Protein AF-A0A1Q9V8R8-F1 (afdb_monomer_lite)

Radius of gyration: 13.12 Å; chains: 1; bounding box: 32×24×35 Å

Secondary structure (DSSP, 8-state):
--TTEEEEEEETTEEEEEE--SSSS-EEEEEEETT-SS--TTSEEEEE-TTEEEEEEETTEEEEEEGGGSGGGSSSPPSS---S-EEEEHHHHH--

Sequence (96 aa):
MPMKTQGMTVADGTFIYSTSYGRTNRSNIYTVDEGATEIDPTARCYRAPSMTQGITDHNGRLYVLNESGAAKFADPPPRNDVRHVHEADVADAVDF

Foldseek 3Di:
DEPQFQEWEDDPQWIWTWGADDQADWIKIWIHGHPDPYQDPPTDIDTHFHQWHYWYDDPQKIWIDHPLQDPVCVVVRGNDHDDDIDMDGNCVVHVD

Structure (mmCIF, N/CA/C/O backbone):
data_AF-A0A1Q9V8R8-F1
#
_entry.id   AF-A0A1Q9V8R8-F1
#
loop_
_atom_site.group_PDB
_atom_site.id
_atom_site.type_symbol
_atom_site.label_atom_id
_atom_site.label_alt_id
_atom_site.label_comp_id
_atom_site.label_asym_id
_atom_site.label_entity_id
_atom_site.label_seq_id
_atom_site.pdbx_PDB_ins_code
_atom_site.Cartn_x
_atom_site.Cartn_y
_atom_site.Cartn_z
_atom_site.occupancy
_atom_site.B_iso_or_equiv
_atom_site.auth_seq_id
_atom_site.auth_comp_id
_atom_site.auth_asym_id
_atom_site.auth_atom_id
_atom_site.pdbx_PDB_model_num
ATOM 1 N N . MET A 1 1 ? -5.226 14.248 6.238 1.00 69.69 1 MET A N 1
ATOM 2 C CA . MET A 1 1 ? -4.563 13.113 5.563 1.00 69.69 1 MET A CA 1
ATOM 3 C C . MET A 1 1 ? -3.131 13.018 6.059 1.00 69.69 1 MET A C 1
ATOM 5 O O . MET A 1 1 ? -2.436 14.031 5.997 1.00 69.69 1 MET A O 1
ATOM 9 N N . PRO A 1 2 ? -2.699 11.854 6.563 1.00 75.62 2 PRO A N 1
ATOM 10 C CA . PRO A 1 2 ? -1.344 11.643 7.069 1.00 75.62 2 PRO A CA 1
ATOM 11 C C . PRO A 1 2 ? -0.260 11.969 6.032 1.00 75.62 2 PRO A C 1
ATOM 13 O O . PRO A 1 2 ? -0.476 11.855 4.820 1.00 75.62 2 PRO A O 1
ATOM 16 N N . MET A 1 3 ? 0.929 12.367 6.491 1.00 80.94 3 MET A N 1
ATOM 17 C CA . MET A 1 3 ? 2.037 12.722 5.598 1.00 80.94 3 MET A CA 1
ATOM 18 C C . MET A 1 3 ? 2.408 11.545 4.677 1.00 80.94 3 MET A C 1
ATOM 20 O O . MET A 1 3 ? 2.480 10.404 5.124 1.00 80.94 3 MET A O 1
ATOM 24 N N . LYS A 1 4 ? 2.701 11.832 3.397 1.00 89.06 4 LYS A N 1
ATOM 25 C CA . LYS A 1 4 ? 3.096 10.847 2.363 1.00 89.06 4 LYS A CA 1
ATOM 26 C C . LYS A 1 4 ? 2.018 9.819 2.006 1.00 89.06 4 LYS A C 1
ATOM 28 O O . LYS A 1 4 ? 2.340 8.845 1.326 1.00 89.06 4 LYS A O 1
ATOM 33 N N . THR A 1 5 ? 0.772 10.033 2.426 1.00 91.88 5 THR A N 1
ATOM 34 C CA . THR A 1 5 ? -0.374 9.269 1.920 1.00 91.88 5 THR A CA 1
ATOM 35 C C . THR A 1 5 ? -0.435 9.394 0.401 1.00 91.88 5 THR A C 1
ATOM 37 O O . THR A 1 5 ? -0.389 10.506 -0.122 1.00 91.88 5 THR A O 1
ATOM 40 N N . GLN A 1 6 ? -0.526 8.262 -0.292 1.00 94.62 6 GLN A N 1
ATOM 41 C CA . GLN A 1 6 ? -0.727 8.198 -1.744 1.00 94.62 6 GLN A CA 1
ATOM 42 C C . GLN A 1 6 ? -2.095 7.619 -2.111 1.00 94.62 6 GLN A C 1
ATOM 44 O O . GLN A 1 6 ? -2.631 7.922 -3.172 1.00 94.62 6 GLN A O 1
ATOM 49 N N . GLY A 1 7 ? -2.663 6.801 -1.227 1.00 94.94 7 GLY A N 1
ATOM 50 C CA . GLY A 1 7 ? -3.955 6.163 -1.398 1.00 94.94 7 GLY A CA 1
ATOM 51 C C . GLY A 1 7 ? -4.595 5.867 -0.049 1.00 94.94 7 GLY A C 1
ATOM 52 O O . GLY A 1 7 ? -3.930 5.833 0.990 1.00 94.94 7 GLY A O 1
ATOM 53 N N . MET A 1 8 ? -5.908 5.688 -0.079 1.00 94.00 8 MET A N 1
ATOM 54 C CA . MET A 1 8 ? -6.717 5.385 1.090 1.00 94.00 8 MET A CA 1
ATOM 55 C C . MET A 1 8 ? -7.926 4.569 0.653 1.00 94.00 8 MET A C 1
ATOM 57 O O . MET A 1 8 ? -8.535 4.868 -0.375 1.00 94.00 8 MET A O 1
ATOM 61 N N . THR A 1 9 ? -8.299 3.595 1.467 1.00 94.56 9 THR A N 1
ATOM 62 C CA . THR A 1 9 ? -9.606 2.947 1.402 1.00 94.56 9 THR A CA 1
ATOM 63 C C . THR A 1 9 ? -10.183 2.816 2.808 1.00 94.56 9 THR A C 1
ATOM 65 O O . THR A 1 9 ? -9.482 3.067 3.791 1.00 94.56 9 THR A O 1
ATOM 68 N N . VAL A 1 10 ? -11.468 2.490 2.898 1.00 92.81 10 VAL A N 1
ATOM 69 C CA . VAL A 1 10 ? -12.173 2.285 4.164 1.00 92.81 10 VAL A CA 1
ATOM 70 C C . VAL A 1 10 ? -12.812 0.911 4.113 1.00 92.81 10 VAL A C 1
ATOM 72 O O . VAL A 1 10 ? -13.504 0.602 3.144 1.00 92.81 10 VAL A O 1
ATOM 75 N N . ALA A 1 11 ? -12.586 0.114 5.148 1.00 91.31 11 ALA A N 1
ATOM 76 C CA . ALA A 1 11 ? -13.199 -1.193 5.319 1.00 91.31 11 ALA A CA 1
ATOM 77 C C . ALA A 1 11 ? -13.552 -1.380 6.794 1.00 91.31 11 ALA A C 1
ATOM 79 O O . ALA A 1 11 ? -12.719 -1.110 7.650 1.00 91.31 11 ALA A O 1
ATOM 80 N N . ASP A 1 12 ? -14.791 -1.785 7.072 1.00 87.69 12 ASP A N 1
ATOM 81 C CA . ASP A 1 12 ? -15.301 -2.048 8.427 1.00 87.69 12 ASP A CA 1
ATOM 82 C C . ASP A 1 12 ? -14.958 -0.958 9.467 1.00 87.69 12 ASP A C 1
ATOM 84 O O . ASP A 1 12 ? -14.373 -1.217 10.514 1.00 87.69 12 ASP A O 1
ATOM 88 N N . GLY A 1 13 ? -15.225 0.313 9.136 1.00 87.19 13 GLY A N 1
ATOM 89 C CA . GLY A 1 13 ? -14.919 1.439 10.035 1.00 87.19 13 GLY A CA 1
ATOM 90 C C . GLY A 1 13 ? -13.420 1.670 10.284 1.00 87.19 13 GLY A C 1
ATOM 91 O O . GLY A 1 13 ? -13.047 2.388 11.206 1.00 87.19 13 GLY A O 1
ATOM 92 N N . THR A 1 14 ? -12.545 1.082 9.465 1.00 90.25 14 THR A N 1
ATOM 93 C CA . THR A 1 14 ? -11.089 1.246 9.536 1.00 90.25 14 THR A CA 1
ATOM 94 C C . THR A 1 14 ? -10.587 1.965 8.291 1.00 90.25 14 THR A C 1
ATOM 96 O O . THR A 1 14 ? -10.866 1.563 7.158 1.00 90.25 14 THR A O 1
ATOM 99 N N . PHE A 1 15 ? -9.804 3.026 8.480 1.00 92.00 15 PHE A N 1
ATOM 100 C CA . PHE A 1 15 ? -9.062 3.654 7.394 1.00 92.00 15 PHE A CA 1
ATOM 101 C C . PHE A 1 15 ? -7.775 2.886 7.119 1.00 92.00 15 PHE A C 1
ATOM 103 O O . PHE A 1 15 ? -6.940 2.692 8.003 1.00 92.00 15 PHE A O 1
ATOM 110 N N . ILE A 1 16 ? -7.572 2.524 5.857 1.00 93.25 16 ILE A N 1
ATOM 111 C CA . ILE A 1 16 ? -6.373 1.836 5.390 1.00 93.25 16 ILE A CA 1
ATOM 112 C C . ILE A 1 16 ? -5.624 2.774 4.444 1.00 93.25 16 ILE A C 1
ATOM 114 O O . ILE A 1 16 ? -6.074 3.049 3.330 1.00 93.25 16 ILE A O 1
ATOM 118 N N . TYR A 1 17 ? -4.472 3.271 4.881 1.00 93.69 17 TYR A N 1
ATOM 119 C CA . TYR A 1 17 ? -3.642 4.222 4.146 1.00 93.69 17 TYR A CA 1
ATOM 120 C C . TYR A 1 17 ? -2.435 3.542 3.518 1.00 93.69 17 TYR A C 1
ATOM 122 O O . TYR A 1 17 ? -1.682 2.849 4.199 1.00 93.69 17 TYR A O 1
ATOM 130 N N . SER A 1 18 ? -2.153 3.838 2.254 1.00 95.12 18 SER A N 1
ATOM 131 C CA . SER A 1 18 ? -0.835 3.598 1.669 1.00 95.12 18 SER A CA 1
ATOM 132 C C . SER A 1 18 ? 0.027 4.854 1.787 1.00 95.12 18 SER A C 1
ATOM 134 O O . SER A 1 18 ? -0.374 5.959 1.417 1.00 95.12 18 SER A O 1
ATOM 136 N N . THR A 1 19 ? 1.255 4.694 2.275 1.00 94.12 19 THR A N 1
ATOM 137 C CA . THR A 1 19 ? 2.225 5.789 2.398 1.00 94.12 19 THR A CA 1
ATOM 138 C C . THR A 1 19 ? 3.510 5.465 1.658 1.00 94.12 19 THR A C 1
ATOM 140 O O . THR A 1 19 ? 4.037 4.352 1.729 1.00 94.12 19 THR A O 1
ATOM 143 N N . SER A 1 20 ? 4.039 6.436 0.919 1.00 94.38 20 SER A N 1
ATOM 144 C CA . SER A 1 20 ? 5.194 6.199 0.058 1.00 94.38 20 SER A CA 1
ATOM 145 C C . SER A 1 20 ? 5.945 7.477 -0.282 1.00 94.38 20 SER A C 1
ATOM 147 O O . SER A 1 20 ? 5.348 8.539 -0.459 1.00 94.38 20 SER A O 1
ATOM 149 N N . TYR A 1 21 ? 7.270 7.371 -0.411 1.00 92.94 21 TYR A N 1
ATOM 150 C CA . TYR A 1 21 ? 8.117 8.486 -0.821 1.00 92.94 21 TYR A CA 1
ATOM 151 C C . TYR A 1 21 ? 9.400 8.010 -1.504 1.00 92.94 21 TYR A C 1
ATOM 153 O O . TYR A 1 21 ? 10.286 7.466 -0.851 1.00 92.94 21 TYR A O 1
ATOM 161 N N . GLY A 1 22 ? 9.547 8.287 -2.798 1.00 91.25 22 GLY A N 1
ATOM 162 C CA . GLY A 1 22 ? 10.758 7.971 -3.558 1.00 91.25 22 GLY A CA 1
ATOM 163 C C . GLY A 1 22 ? 10.893 6.497 -3.960 1.00 91.25 22 GLY A C 1
ATOM 164 O O . GLY A 1 22 ? 10.176 5.617 -3.490 1.00 91.25 22 GLY A O 1
ATOM 165 N N . ARG A 1 23 ? 11.842 6.234 -4.866 1.00 90.75 23 ARG A N 1
ATOM 166 C CA . ARG A 1 23 ? 11.993 4.936 -5.555 1.00 90.75 23 ARG A CA 1
ATOM 167 C C . ARG A 1 23 ? 12.687 3.856 -4.724 1.00 90.75 23 ARG A C 1
ATOM 169 O O . ARG A 1 23 ? 12.481 2.666 -4.939 1.00 90.75 23 ARG A O 1
ATOM 176 N N . THR A 1 24 ? 13.535 4.270 -3.788 1.00 91.69 24 THR A N 1
ATOM 177 C CA . THR A 1 24 ? 14.399 3.377 -3.001 1.00 91.69 24 THR A CA 1
ATOM 178 C C . THR A 1 24 ? 13.882 3.139 -1.582 1.00 91.69 24 THR A C 1
ATOM 180 O O . THR A 1 24 ? 14.359 2.244 -0.876 1.00 91.69 24 THR A O 1
ATOM 183 N N . ASN A 1 25 ? 12.870 3.894 -1.153 1.00 93.19 25 ASN A N 1
ATOM 184 C CA . ASN A 1 25 ? 12.274 3.741 0.166 1.00 93.19 25 ASN A CA 1
ATOM 185 C C . ASN A 1 25 ? 11.091 2.784 0.078 1.00 93.19 25 ASN A C 1
ATOM 187 O O . ASN A 1 25 ? 10.229 2.929 -0.786 1.00 93.19 25 ASN A O 1
ATOM 191 N N . ARG A 1 26 ? 11.042 1.802 0.982 1.00 94.44 26 ARG A N 1
ATOM 192 C CA . ARG A 1 26 ? 9.858 0.949 1.114 1.00 94.44 26 ARG A CA 1
ATOM 193 C C . ARG A 1 26 ? 8.675 1.787 1.583 1.00 94.44 26 ARG A C 1
ATOM 195 O O . ARG A 1 26 ? 8.832 2.653 2.446 1.00 94.44 26 ARG A O 1
ATOM 202 N N . SER A 1 27 ? 7.516 1.490 1.024 1.00 95.19 27 SER A N 1
ATOM 203 C CA . SER A 1 27 ? 6.245 2.057 1.447 1.00 95.19 27 SER A CA 1
ATOM 204 C C . SER A 1 27 ? 5.750 1.366 2.721 1.00 95.19 27 SER A C 1
ATOM 206 O O . SER A 1 27 ? 6.358 0.395 3.195 1.00 95.19 27 SER A O 1
ATOM 208 N N . ASN A 1 28 ? 4.657 1.874 3.278 1.00 94.25 28 ASN A N 1
ATOM 209 C CA . ASN A 1 28 ? 3.906 1.211 4.339 1.00 94.25 28 ASN A CA 1
ATOM 210 C C . ASN A 1 28 ? 2.414 1.256 4.033 1.00 94.25 28 ASN A C 1
ATOM 212 O O . ASN A 1 28 ? 1.939 2.254 3.486 1.00 94.25 28 ASN A O 1
ATOM 216 N N . ILE A 1 29 ? 1.699 0.218 4.448 1.00 94.12 29 ILE A N 1
ATOM 217 C CA . ILE A 1 29 ? 0.251 0.263 4.638 1.00 94.12 29 ILE A CA 1
ATOM 218 C C . ILE A 1 29 ? -0.009 0.459 6.130 1.00 94.12 29 ILE A C 1
ATOM 220 O O . ILE A 1 29 ? 0.607 -0.235 6.935 1.00 94.12 29 ILE A O 1
ATOM 224 N N . TYR A 1 30 ? -0.873 1.401 6.487 1.00 93.12 30 TYR A N 1
ATOM 225 C CA . TYR A 1 30 ? -1.308 1.658 7.858 1.00 93.12 30 TYR A CA 1
ATOM 226 C C . TYR A 1 30 ? -2.800 1.410 7.977 1.00 93.12 30 TYR A C 1
ATOM 228 O O . TYR A 1 30 ? -3.546 1.838 7.099 1.00 93.12 30 TYR A O 1
ATOM 236 N N . THR A 1 31 ? -3.221 0.788 9.067 1.00 92.44 31 THR A N 1
ATOM 237 C CA . THR A 1 31 ? -4.633 0.658 9.436 1.00 92.44 31 THR A CA 1
ATOM 238 C C . THR A 1 31 ? -4.877 1.448 10.706 1.00 92.44 31 THR A C 1
ATOM 240 O O . THR A 1 31 ? -4.159 1.278 11.695 1.00 92.44 31 THR A O 1
ATOM 243 N N . VAL A 1 32 ? -5.850 2.348 10.657 1.00 89.19 32 VAL A N 1
ATOM 244 C CA . VAL A 1 32 ? -6.190 3.240 11.765 1.00 89.19 32 VAL A CA 1
ATOM 245 C C . VAL A 1 32 ? -7.701 3.350 11.902 1.00 89.19 32 VAL A C 1
ATOM 247 O O . VAL A 1 32 ? -8.424 3.288 10.907 1.00 89.19 32 VAL A O 1
ATOM 250 N N . ASP A 1 33 ? -8.158 3.551 13.130 1.00 84.94 33 ASP A N 1
ATOM 251 C CA . ASP A 1 33 ? -9.580 3.664 13.442 1.00 84.94 33 ASP A CA 1
ATOM 252 C C . ASP A 1 33 ? -10.235 4.863 12.739 1.00 84.94 33 ASP A C 1
ATOM 254 O O . ASP A 1 33 ? -9.599 5.892 12.451 1.00 84.94 33 ASP A O 1
ATOM 258 N N . GLU A 1 34 ? -11.539 4.751 12.481 1.00 76.00 34 GLU A N 1
ATOM 259 C CA . GLU A 1 34 ? -12.331 5.852 11.948 1.00 76.00 34 GLU A CA 1
ATOM 260 C C . GLU A 1 34 ? -12.259 7.099 12.846 1.00 76.00 34 GLU A C 1
ATOM 262 O O . GLU A 1 34 ? -12.525 7.062 14.044 1.00 76.00 34 GLU A O 1
ATOM 267 N N . GLY A 1 35 ? -11.886 8.237 12.249 1.00 71.38 35 GLY A N 1
ATOM 268 C CA . GLY A 1 35 ? -11.785 9.527 12.936 1.00 71.38 35 GLY A CA 1
ATOM 269 C C . GLY A 1 35 ? -10.378 9.898 13.410 1.00 71.38 35 GLY A C 1
ATOM 270 O O . GLY A 1 35 ? -10.183 11.031 13.857 1.00 71.38 35 GLY A O 1
ATOM 271 N N . ALA A 1 36 ? -9.384 9.015 13.260 1.00 74.06 36 ALA A N 1
ATOM 272 C CA . ALA A 1 36 ? -7.989 9.353 13.528 1.00 74.06 36 ALA A CA 1
ATOM 273 C C . ALA A 1 36 ? -7.522 10.537 12.655 1.00 74.06 36 ALA A C 1
ATOM 275 O O . ALA A 1 36 ? -7.660 10.540 11.428 1.00 74.06 36 ALA A O 1
ATOM 276 N N . THR A 1 37 ? -6.956 11.567 13.285 1.00 73.00 37 THR A N 1
ATOM 277 C CA . THR A 1 37 ? -6.462 12.775 12.598 1.00 73.00 37 THR A CA 1
ATOM 278 C C . THR A 1 37 ? -4.996 12.656 12.168 1.00 73.00 37 THR A C 1
ATOM 280 O O . THR A 1 37 ? -4.539 13.412 11.304 1.00 73.00 37 THR A O 1
ATOM 283 N N . GLU A 1 38 ? -4.280 11.672 12.713 1.00 76.44 38 GLU A N 1
ATOM 284 C CA . GLU A 1 38 ? -2.886 11.341 12.432 1.00 76.44 38 GLU A CA 1
ATOM 285 C C . GLU A 1 38 ? -2.658 9.819 12.449 1.00 76.44 38 GLU A C 1
ATOM 287 O O . GLU A 1 38 ? -3.470 9.069 12.981 1.00 76.44 38 GLU A O 1
ATOM 292 N N . ILE A 1 39 ? -1.556 9.361 11.843 1.00 81.31 39 ILE A N 1
ATOM 293 C CA . ILE A 1 39 ? -1.058 7.992 12.046 1.00 81.31 39 ILE A CA 1
ATOM 294 C C . ILE A 1 39 ? -0.132 8.066 13.252 1.00 81.31 39 ILE A C 1
ATOM 296 O O . ILE A 1 39 ? 0.995 8.558 13.131 1.00 81.31 39 ILE A O 1
ATOM 300 N N . ASP A 1 40 ? -0.618 7.632 14.408 1.00 80.69 40 ASP A N 1
ATOM 301 C CA . ASP A 1 40 ? 0.182 7.619 15.623 1.00 80.69 40 A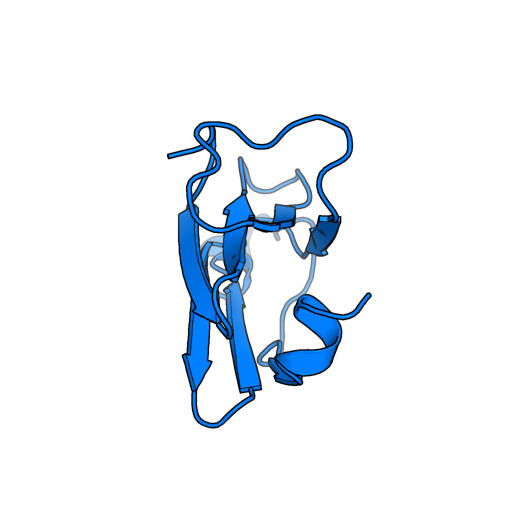SP A CA 1
ATOM 302 C C . ASP A 1 40 ? 1.241 6.487 15.578 1.00 80.69 40 ASP A C 1
ATOM 304 O O . ASP A 1 40 ? 1.116 5.539 14.796 1.00 80.69 40 ASP A O 1
ATOM 308 N N . PRO A 1 41 ? 2.317 6.549 16.384 1.00 78.31 41 PRO A N 1
ATOM 309 C CA . PRO A 1 41 ? 3.387 5.547 16.355 1.00 78.31 41 PRO A CA 1
ATOM 310 C C . PRO A 1 41 ? 2.964 4.111 16.705 1.00 78.31 41 PRO A C 1
ATOM 312 O O . PRO A 1 41 ? 3.718 3.181 16.420 1.00 78.31 41 PRO A O 1
ATOM 315 N N . THR A 1 42 ? 1.812 3.930 17.348 1.00 79.81 42 THR A N 1
ATOM 316 C CA . THR A 1 42 ? 1.232 2.629 17.706 1.00 79.81 42 THR A CA 1
ATOM 317 C C . THR A 1 42 ? 0.280 2.086 16.641 1.00 79.81 42 THR A C 1
ATOM 319 O O . THR A 1 42 ? -0.131 0.929 16.739 1.00 79.81 42 THR A O 1
ATOM 322 N N . ALA A 1 43 ? -0.009 2.869 15.594 1.00 85.06 43 ALA A N 1
ATOM 323 C CA . ALA A 1 43 ? -0.811 2.428 14.466 1.00 85.06 43 ALA A CA 1
ATOM 324 C C . ALA A 1 43 ? -0.245 1.140 13.857 1.00 85.06 43 ALA A C 1
ATOM 326 O O . ALA A 1 43 ? 0.957 1.008 13.585 1.00 85.06 43 ALA A O 1
ATOM 327 N N . ARG A 1 44 ? -1.145 0.196 13.591 1.00 87.75 44 ARG A N 1
ATOM 328 C CA . ARG A 1 44 ? -0.814 -1.068 12.935 1.00 87.75 44 ARG A CA 1
ATOM 329 C C . ARG A 1 44 ? -0.286 -0.775 11.532 1.00 87.75 44 ARG A C 1
ATOM 331 O O . ARG A 1 44 ? -0.858 0.032 10.792 1.00 87.75 44 ARG A O 1
ATOM 338 N N . CYS A 1 45 ? 0.840 -1.395 11.170 1.00 90.06 45 CYS A N 1
ATOM 339 C CA . CYS A 1 45 ? 1.473 -1.142 9.882 1.00 90.06 45 CYS A CA 1
ATOM 340 C C . CYS A 1 45 ? 2.173 -2.357 9.274 1.00 90.06 45 CYS A C 1
ATOM 342 O O . CYS A 1 45 ? 2.805 -3.159 9.962 1.00 90.06 45 CYS A O 1
ATOM 344 N N . TYR A 1 46 ? 2.132 -2.422 7.944 1.00 88.56 46 TYR A N 1
ATOM 345 C CA . TYR A 1 46 ? 2.778 -3.449 7.135 1.00 88.56 46 TYR A CA 1
ATOM 346 C C . TYR A 1 46 ? 3.757 -2.815 6.169 1.00 88.56 46 TYR A C 1
ATOM 348 O O . TYR A 1 46 ? 3.509 -1.750 5.593 1.00 88.56 46 TYR A O 1
ATOM 356 N N 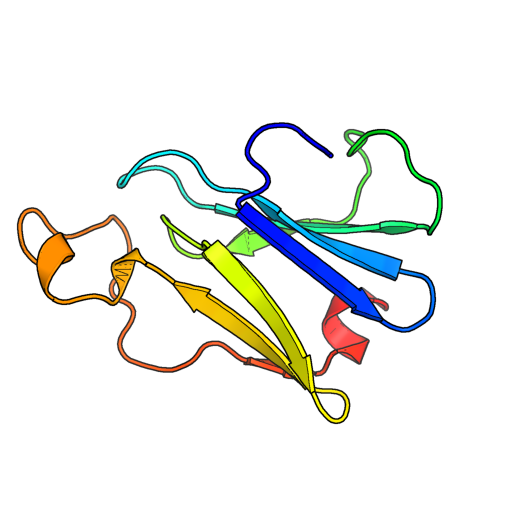. ARG A 1 47 ? 4.869 -3.506 5.925 1.00 92.19 47 ARG A N 1
ATOM 357 C CA . ARG A 1 47 ? 5.815 -3.081 4.898 1.00 92.19 47 ARG A CA 1
ATOM 358 C C . ARG A 1 47 ? 5.297 -3.429 3.513 1.00 92.19 47 ARG A C 1
ATOM 360 O O . ARG A 1 47 ? 4.9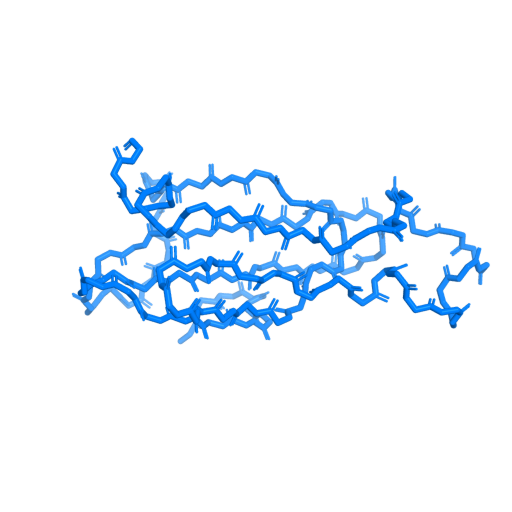65 -4.575 3.243 1.00 92.19 47 ARG A O 1
ATOM 367 N N . ALA A 1 48 ? 5.335 -2.441 2.627 1.00 93.44 48 ALA A N 1
ATOM 368 C CA . ALA A 1 48 ? 4.931 -2.579 1.237 1.00 93.44 48 ALA A CA 1
ATOM 369 C C . ALA A 1 48 ? 6.095 -2.257 0.280 1.00 93.44 48 ALA A C 1
ATOM 371 O O . ALA A 1 48 ? 7.074 -1.598 0.676 1.00 93.44 48 ALA A O 1
ATOM 372 N N . PRO A 1 49 ? 6.029 -2.714 -0.984 1.00 95.19 49 PRO A N 1
ATOM 373 C CA . PRO A 1 49 ? 6.990 -2.323 -2.006 1.00 95.19 49 PRO A CA 1
ATOM 374 C C . PRO A 1 49 ? 7.088 -0.803 -2.129 1.00 95.19 49 PRO A C 1
ATOM 376 O O . PRO A 1 49 ? 6.121 -0.077 -1.935 1.00 95.19 49 PRO A O 1
ATOM 379 N N . SER A 1 50 ? 8.272 -0.310 -2.475 1.00 95.12 50 SER A N 1
ATOM 380 C CA . SER A 1 50 ? 8.499 1.097 -2.805 1.00 95.12 50 SER A CA 1
ATOM 381 C C . SER A 1 50 ? 7.519 1.568 -3.866 1.00 95.12 50 SER A C 1
ATOM 383 O O . SER A 1 50 ? 7.230 0.826 -4.807 1.00 95.12 50 SER A O 1
ATOM 385 N N . MET A 1 51 ? 7.109 2.830 -3.779 1.00 95.06 51 MET A N 1
ATOM 386 C CA . MET A 1 51 ? 6.173 3.424 -4.734 1.00 95.06 51 MET A CA 1
ATOM 387 C C . MET A 1 51 ? 4.804 2.730 -4.744 1.00 95.06 51 MET A C 1
ATOM 389 O O . MET A 1 51 ? 4.127 2.706 -5.767 1.00 95.06 51 MET A O 1
ATOM 393 N N . THR A 1 52 ? 4.368 2.199 -3.599 1.00 96.25 52 THR A N 1
ATOM 394 C CA . THR A 1 52 ? 2.943 1.926 -3.387 1.00 96.25 52 THR A CA 1
ATOM 395 C C . THR A 1 52 ? 2.165 3.237 -3.545 1.00 96.25 52 THR A C 1
ATOM 397 O O . THR A 1 52 ? 2.549 4.244 -2.945 1.00 96.25 52 THR A O 1
ATOM 400 N N . GLN A 1 53 ? 1.107 3.235 -4.353 1.00 93.75 53 GLN A N 1
ATOM 401 C CA . GLN A 1 53 ? 0.249 4.393 -4.592 1.00 93.75 53 GLN A CA 1
ATOM 402 C C . GLN A 1 53 ? -1.191 4.105 -4.183 1.00 93.75 53 GLN A C 1
ATOM 404 O O . GLN A 1 53 ? -1.569 4.393 -3.056 1.00 93.75 53 GLN A O 1
ATOM 409 N N . GLY A 1 54 ? -1.993 3.543 -5.084 1.00 95.12 54 GLY A N 1
ATOM 410 C CA . GLY A 1 54 ? -3.407 3.291 -4.839 1.00 95.12 54 GLY A CA 1
ATOM 411 C C . GLY A 1 54 ? -3.634 2.089 -3.931 1.00 95.12 54 GLY A C 1
ATOM 412 O O . GLY A 1 54 ? -2.856 1.134 -3.936 1.00 95.12 54 GLY A O 1
ATOM 413 N N . ILE A 1 55 ? -4.730 2.136 -3.185 1.00 96.31 55 ILE A N 1
ATOM 414 C CA . ILE A 1 55 ? -5.256 1.008 -2.425 1.00 96.31 55 ILE A CA 1
ATOM 415 C C . ILE A 1 55 ? -6.782 1.053 -2.477 1.00 96.31 55 ILE A C 1
ATOM 417 O O . ILE A 1 55 ? -7.355 2.140 -2.427 1.00 96.31 55 ILE A O 1
ATOM 421 N N . THR A 1 56 ? -7.432 -0.096 -2.628 1.00 96.50 56 THR A N 1
ATOM 422 C CA . THR A 1 56 ? -8.898 -0.187 -2.651 1.00 96.50 56 THR A CA 1
ATOM 423 C C . THR A 1 56 ? -9.358 -1.533 -2.128 1.00 96.50 56 THR A C 1
ATOM 425 O O . THR A 1 56 ? -8.725 -2.544 -2.416 1.00 96.50 56 THR A O 1
ATOM 428 N N . ASP A 1 57 ? -10.463 -1.549 -1.397 1.00 95.19 57 ASP A N 1
ATOM 429 C CA . ASP A 1 57 ? -11.240 -2.763 -1.171 1.00 95.19 57 ASP A CA 1
ATOM 430 C C . ASP A 1 57 ? -12.204 -3.009 -2.345 1.00 95.19 57 ASP A C 1
ATOM 432 O O . ASP A 1 57 ? -12.733 -2.068 -2.949 1.00 95.19 57 ASP A O 1
ATOM 436 N N . HIS A 1 58 ? -12.400 -4.280 -2.688 1.00 94.88 58 HIS A N 1
ATOM 437 C CA . HIS A 1 58 ? -13.475 -4.749 -3.550 1.00 94.88 58 HIS A CA 1
ATOM 438 C C . HIS A 1 58 ? -13.851 -6.192 -3.191 1.00 94.88 58 HIS A C 1
ATOM 440 O O . HIS A 1 58 ? -13.035 -7.102 -3.327 1.00 94.88 58 HIS A O 1
ATOM 446 N N . ASN A 1 59 ? -15.111 -6.411 -2.796 1.00 95.25 59 ASN A N 1
ATOM 447 C CA . ASN A 1 59 ? -15.650 -7.720 -2.399 1.00 95.25 59 ASN A CA 1
ATOM 448 C C . ASN A 1 59 ? -14.829 -8.413 -1.294 1.00 95.25 59 ASN A C 1
ATOM 450 O O . ASN A 1 59 ? -14.580 -9.616 -1.375 1.00 95.25 59 ASN A O 1
ATOM 454 N N . GLY A 1 60 ? -14.396 -7.655 -0.282 1.00 95.06 60 GLY A N 1
ATOM 455 C CA . GLY A 1 60 ? -13.615 -8.187 0.837 1.00 95.06 60 GLY A CA 1
ATOM 456 C C . GLY A 1 60 ? -12.158 -8.476 0.484 1.00 95.06 60 GLY A C 1
ATOM 457 O O . GLY A 1 60 ? -11.473 -9.187 1.213 1.00 95.06 60 GLY A O 1
ATOM 458 N N . ARG A 1 61 ? -11.672 -7.959 -0.648 1.00 96.62 61 ARG A N 1
ATOM 459 C CA . ARG A 1 61 ? -10.278 -8.093 -1.063 1.00 96.62 61 ARG A CA 1
ATOM 460 C C . ARG A 1 61 ? -9.647 -6.728 -1.205 1.00 96.62 61 ARG A C 1
ATOM 462 O O . ARG A 1 61 ? -10.132 -5.868 -1.940 1.00 96.62 61 ARG A O 1
ATOM 469 N N . LEU A 1 62 ? -8.512 -6.567 -0.544 1.00 95.50 62 LEU A N 1
ATOM 470 C CA . LEU A 1 62 ? -7.707 -5.364 -0.607 1.00 95.50 62 LEU A CA 1
ATOM 471 C C . LEU A 1 62 ? -6.736 -5.468 -1.780 1.00 95.50 62 LEU A C 1
ATOM 473 O O . LEU A 1 62 ? -5.940 -6.398 -1.837 1.00 95.50 62 LEU A O 1
ATOM 477 N N . TYR A 1 63 ? -6.763 -4.498 -2.686 1.00 96.50 63 TYR A N 1
ATOM 478 C CA . TYR A 1 63 ? -5.890 -4.410 -3.853 1.00 96.50 63 TYR A CA 1
ATOM 479 C C . TYR A 1 63 ? -4.926 -3.244 -3.716 1.00 96.50 63 TYR A C 1
ATOM 481 O O . TYR A 1 63 ? -5.335 -2.127 -3.395 1.00 96.50 63 TYR A O 1
ATOM 489 N N . VAL A 1 64 ? -3.652 -3.480 -4.029 1.00 95.69 64 VAL A N 1
ATOM 490 C CA . VAL A 1 64 ? -2.602 -2.463 -3.936 1.00 9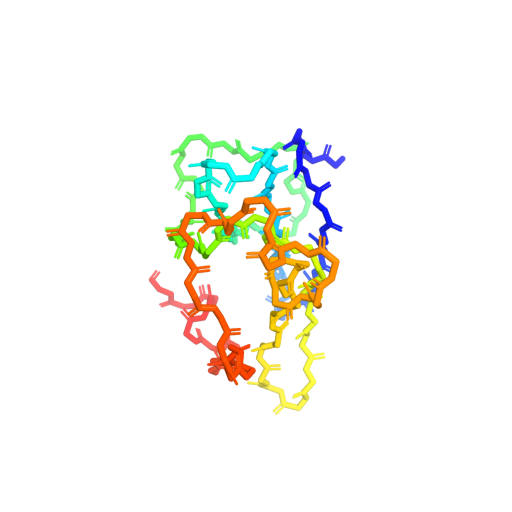5.69 64 VAL A CA 1
ATOM 491 C C . VAL A 1 64 ? -1.986 -2.186 -5.304 1.00 95.69 64 VAL A C 1
ATOM 493 O O . VAL A 1 64 ? -1.395 -3.061 -5.942 1.00 95.69 64 VAL A O 1
ATOM 496 N N . LEU A 1 65 ? -2.054 -0.924 -5.724 1.00 95.56 65 LEU A N 1
ATOM 497 C CA . LEU A 1 65 ? -1.379 -0.426 -6.914 1.00 95.56 65 LEU A CA 1
ATOM 498 C C . LEU A 1 65 ? 0.035 0.036 -6.556 1.00 95.56 65 LEU A C 1
ATOM 500 O O . LEU A 1 65 ? 0.230 0.938 -5.741 1.00 95.56 65 LEU A O 1
ATOM 504 N N . ASN A 1 66 ? 1.028 -0.538 -7.229 1.00 95.44 66 ASN A N 1
ATOM 505 C CA . ASN A 1 66 ? 2.428 -0.152 -7.097 1.00 95.44 66 ASN A CA 1
ATOM 506 C C . ASN A 1 66 ? 2.875 0.568 -8.370 1.00 95.44 66 ASN A C 1
ATOM 508 O O . ASN A 1 66 ? 3.004 -0.054 -9.423 1.00 95.44 66 ASN A O 1
ATOM 512 N N . GLU A 1 67 ? 3.157 1.867 -8.277 1.00 93.62 67 GLU A N 1
ATOM 513 C CA . GLU A 1 67 ? 3.685 2.653 -9.400 1.00 93.62 67 GLU A CA 1
ATOM 514 C C . GLU A 1 67 ? 5.036 2.092 -9.880 1.00 93.62 67 GLU A C 1
ATOM 516 O O . GLU A 1 67 ? 5.339 2.131 -11.070 1.00 93.62 67 GLU A O 1
ATOM 521 N N . SER A 1 68 ? 5.807 1.478 -8.976 1.00 92.44 68 SER A N 1
ATOM 522 C CA . SER A 1 68 ? 7.055 0.767 -9.284 1.00 92.44 68 SER A CA 1
ATOM 523 C C . SER A 1 68 ? 6.905 -0.363 -10.309 1.00 92.44 68 SER A C 1
ATOM 525 O O . SER A 1 68 ? 7.896 -0.717 -10.938 1.00 92.44 68 SER A O 1
ATOM 527 N N . GLY A 1 69 ? 5.700 -0.904 -10.515 1.00 90.25 69 GLY A N 1
ATOM 528 C CA . GLY A 1 69 ? 5.435 -1.913 -11.546 1.00 90.25 69 GLY A CA 1
ATOM 529 C C . GLY A 1 69 ? 5.287 -1.345 -12.963 1.00 90.25 69 GLY A C 1
ATOM 530 O O . GLY A 1 69 ? 5.237 -2.106 -13.927 1.00 90.25 69 GLY A O 1
ATOM 531 N N . ALA A 1 70 ? 5.200 -0.021 -13.133 1.00 90.25 70 ALA A N 1
ATOM 532 C CA . ALA A 1 70 ? 5.058 0.574 -14.458 1.00 90.25 70 ALA A CA 1
ATOM 533 C C . ALA A 1 70 ? 6.390 0.562 -15.227 1.00 90.25 70 ALA A C 1
ATOM 535 O O . ALA A 1 70 ? 7.441 0.899 -14.682 1.00 90.25 70 ALA A O 1
ATOM 536 N N . ALA A 1 71 ? 6.333 0.287 -16.536 1.00 89.81 71 ALA A N 1
ATOM 537 C CA . ALA A 1 71 ? 7.510 0.203 -17.412 1.00 89.81 71 ALA A CA 1
ATOM 538 C C . ALA A 1 71 ? 8.422 1.445 -17.352 1.00 89.81 71 ALA A C 1
ATOM 540 O O . ALA A 1 71 ? 9.639 1.334 -17.467 1.00 89.81 71 ALA A O 1
ATOM 541 N N . LYS A 1 72 ? 7.845 2.629 -17.099 1.00 90.00 72 LYS A N 1
ATOM 542 C CA . LYS A 1 72 ? 8.578 3.892 -16.910 1.00 90.00 72 LYS A CA 1
ATOM 543 C C . LYS A 1 72 ? 9.620 3.834 -15.783 1.00 90.00 72 LYS A C 1
ATOM 545 O O . LYS A 1 72 ? 10.562 4.622 -15.792 1.00 90.00 72 LYS A O 1
ATOM 550 N N . PHE A 1 73 ? 9.446 2.947 -14.808 1.00 89.44 73 PHE A N 1
ATOM 551 C CA . PHE A 1 73 ? 10.350 2.802 -13.672 1.00 89.44 73 PHE A CA 1
ATOM 552 C C . PHE A 1 73 ? 11.284 1.600 -13.799 1.00 89.44 73 PHE A C 1
ATOM 554 O O . PHE A 1 73 ? 12.033 1.344 -12.872 1.00 89.44 73 PHE A O 1
ATOM 561 N N . ALA A 1 74 ? 11.307 0.897 -14.934 1.00 87.44 74 ALA A N 1
ATOM 562 C CA . ALA A 1 74 ? 12.196 -0.249 -15.119 1.00 87.44 74 ALA A CA 1
ATOM 563 C C . ALA A 1 74 ? 13.693 0.123 -15.084 1.00 87.44 74 ALA A C 1
ATOM 565 O O . ALA A 1 74 ? 14.508 -0.723 -14.723 1.00 87.44 74 ALA A O 1
ATOM 566 N N . ASP A 1 75 ? 14.050 1.372 -15.420 1.00 89.31 75 ASP A N 1
ATOM 567 C CA . ASP A 1 75 ? 15.436 1.851 -15.426 1.00 89.31 75 ASP A CA 1
ATOM 568 C C . ASP A 1 75 ? 15.570 3.311 -14.908 1.00 89.31 75 ASP A C 1
ATOM 570 O O . ASP A 1 75 ? 14.961 4.230 -15.467 1.00 89.31 75 ASP A O 1
ATOM 574 N N . PRO A 1 76 ? 16.331 3.564 -13.823 1.00 87.31 76 PRO A N 1
ATOM 575 C CA . PRO A 1 76 ? 16.864 2.553 -12.916 1.00 87.31 76 PRO A CA 1
ATOM 576 C C . PRO A 1 76 ? 15.717 1.834 -12.191 1.00 87.31 76 PRO A C 1
ATOM 578 O O . PRO A 1 76 ? 14.731 2.495 -11.828 1.00 87.31 76 PRO A O 1
ATOM 581 N N . PRO A 1 77 ? 15.847 0.519 -11.938 1.00 87.19 77 PRO A N 1
ATOM 582 C CA . PRO A 1 77 ? 14.783 -0.250 -11.319 1.00 87.19 77 PRO A CA 1
ATOM 583 C C . PRO A 1 77 ? 14.489 0.264 -9.901 1.00 87.19 77 PRO A C 1
ATOM 585 O O . PRO A 1 77 ? 15.401 0.699 -9.183 1.00 87.19 77 PRO A O 1
ATOM 588 N N . PRO A 1 78 ? 13.221 0.218 -9.458 1.00 89.25 78 PRO A N 1
ATOM 589 C CA . PRO A 1 78 ? 12.861 0.508 -8.080 1.00 89.25 78 PRO A CA 1
ATOM 590 C C . PRO A 1 78 ? 13.444 -0.561 -7.152 1.00 89.25 78 PRO A C 1
ATOM 592 O O . PRO A 1 78 ? 13.910 -1.617 -7.576 1.00 89.25 78 PRO A O 1
ATOM 595 N N . ARG A 1 79 ? 13.370 -0.324 -5.840 1.00 90.38 79 ARG A N 1
ATOM 596 C CA . ARG A 1 79 ? 13.913 -1.263 -4.842 1.00 90.38 79 ARG A CA 1
ATOM 597 C C . ARG A 1 79 ? 13.308 -2.676 -4.903 1.00 90.38 79 ARG A C 1
ATOM 599 O O . ARG A 1 79 ? 13.892 -3.598 -4.340 1.00 90.38 79 ARG A O 1
ATOM 606 N N . ASN A 1 80 ? 12.127 -2.838 -5.493 1.00 87.88 80 ASN A N 1
ATOM 607 C CA . ASN A 1 80 ? 11.356 -4.078 -5.458 1.00 87.88 80 ASN A CA 1
ATOM 608 C C . ASN A 1 80 ? 10.870 -4.401 -6.870 1.00 87.88 80 ASN A C 1
ATOM 610 O O . ASN A 1 80 ? 10.426 -3.501 -7.574 1.00 87.88 80 ASN A O 1
ATOM 614 N N . ASP A 1 81 ? 10.913 -5.673 -7.251 1.00 85.38 81 ASP A N 1
ATOM 615 C CA . ASP A 1 81 ? 10.411 -6.151 -8.538 1.00 85.38 81 ASP A CA 1
ATOM 616 C C . ASP A 1 81 ? 8.949 -6.602 -8.386 1.00 85.38 81 ASP A C 1
ATOM 618 O O . ASP A 1 81 ? 8.670 -7.648 -7.797 1.00 85.38 81 ASP A O 1
ATOM 622 N N . VAL A 1 82 ? 8.009 -5.770 -8.845 1.00 89.12 82 VAL A N 1
ATOM 623 C CA . VAL A 1 82 ? 6.566 -6.043 -8.773 1.00 89.12 82 VAL A CA 1
ATOM 624 C C . VAL A 1 82 ? 6.097 -6.569 -10.125 1.00 89.12 82 VAL A C 1
ATOM 626 O O . VAL A 1 82 ? 5.996 -5.813 -11.087 1.00 89.12 82 VAL A O 1
ATOM 629 N N . ARG A 1 83 ? 5.793 -7.869 -10.189 1.00 87.06 83 ARG A N 1
ATOM 630 C CA . ARG A 1 83 ? 5.366 -8.557 -11.427 1.00 87.06 83 ARG A CA 1
ATOM 631 C C . ARG A 1 83 ? 3.913 -9.020 -11.420 1.00 87.06 83 ARG A C 1
ATOM 633 O O . ARG A 1 83 ? 3.388 -9.404 -12.458 1.00 87.06 83 ARG A O 1
ATOM 640 N N . HIS A 1 84 ? 3.279 -8.995 -10.254 1.00 90.81 84 HIS A N 1
ATOM 641 C CA . HIS A 1 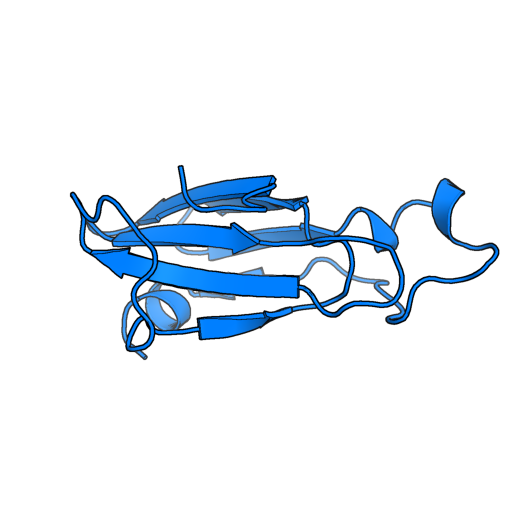84 ? 1.915 -9.461 -10.048 1.00 90.81 84 HIS A CA 1
ATOM 642 C C . HIS A 1 84 ? 1.135 -8.428 -9.240 1.00 90.81 84 HIS A C 1
ATOM 644 O O . HIS A 1 84 ? 1.721 -7.577 -8.566 1.00 90.81 84 HIS A O 1
ATOM 650 N N . 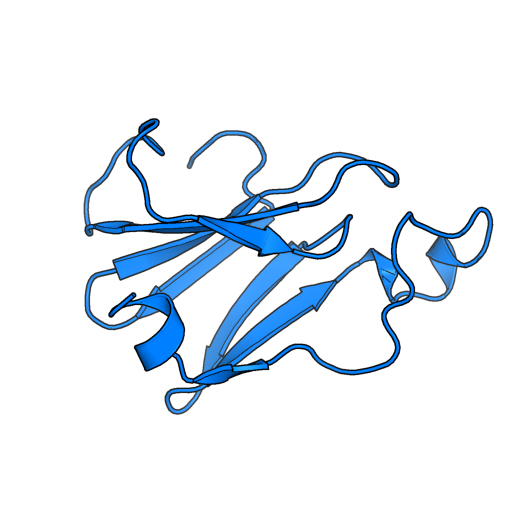VAL A 1 85 ? -0.191 -8.515 -9.310 1.00 91.50 85 VAL A N 1
ATOM 651 C CA . VAL A 1 85 ? -1.072 -7.745 -8.432 1.00 91.50 85 VAL A CA 1
ATOM 652 C C . VAL A 1 85 ? -0.835 -8.194 -6.993 1.00 91.50 85 VAL A C 1
ATOM 654 O O . VAL A 1 85 ? -0.750 -9.389 -6.717 1.00 91.50 85 VAL A O 1
ATOM 657 N N . HIS A 1 86 ? -0.713 -7.229 -6.085 1.00 93.94 86 HIS A N 1
ATOM 658 C CA . HIS A 1 86 ? -0.708 -7.502 -4.656 1.00 93.94 86 HIS A CA 1
ATOM 659 C C . HIS A 1 86 ? -2.124 -7.348 -4.128 1.00 93.94 86 HIS A C 1
ATOM 661 O O . HIS A 1 86 ? -2.736 -6.286 -4.267 1.00 93.94 86 HIS A O 1
ATOM 667 N N . GLU A 1 87 ? -2.615 -8.429 -3.542 1.00 94.88 87 GLU A N 1
ATOM 668 C CA . GLU A 1 87 ? -3.943 -8.520 -2.966 1.00 94.88 87 GLU A CA 1
ATOM 669 C C . GLU A 1 87 ? -3.907 -9.338 -1.673 1.00 94.88 87 GLU A C 1
ATOM 671 O O . GLU A 1 87 ? -3.051 -10.210 -1.511 1.00 94.88 87 GLU A O 1
ATOM 676 N N . ALA A 1 88 ? -4.832 -9.047 -0.765 1.00 93.88 88 ALA A N 1
ATOM 677 C CA . ALA A 1 88 ? -5.033 -9.768 0.490 1.00 93.88 88 ALA A CA 1
ATOM 678 C C . ALA A 1 88 ? -6.528 -9.827 0.823 1.00 93.88 88 ALA A C 1
ATOM 680 O O . ALA A 1 88 ? -7.322 -9.100 0.215 1.00 93.88 88 ALA A O 1
ATOM 681 N N . ASP A 1 89 ? -6.913 -10.689 1.764 1.00 95.50 89 ASP A N 1
ATOM 682 C CA . ASP A 1 89 ? -8.220 -10.551 2.404 1.00 95.50 89 ASP A CA 1
ATOM 683 C C . ASP A 1 89 ? -8.246 -9.214 3.157 1.00 95.50 89 ASP A C 1
ATOM 685 O O . ASP A 1 89 ? -7.250 -8.816 3.770 1.00 95.50 89 ASP A O 1
ATOM 689 N N . VAL A 1 90 ? -9.350 -8.476 3.068 1.00 93.69 90 VAL A N 1
ATOM 690 C CA . VAL A 1 90 ? -9.477 -7.221 3.811 1.00 93.69 90 VAL A CA 1
ATOM 691 C C . VAL A 1 90 ? -9.485 -7.480 5.318 1.00 93.69 90 VAL A C 1
ATOM 693 O O . VAL A 1 90 ? -8.947 -6.659 6.059 1.00 93.69 90 VAL A O 1
ATOM 696 N N . ALA A 1 91 ? -9.995 -8.640 5.753 1.00 93.06 91 ALA A N 1
ATOM 697 C CA . ALA A 1 91 ? -9.989 -9.073 7.147 1.00 93.06 91 ALA A CA 1
ATOM 698 C C . ALA A 1 91 ? -8.561 -9.125 7.715 1.00 93.06 91 ALA A C 1
ATOM 700 O O . ALA A 1 91 ? -8.312 -8.616 8.804 1.00 93.06 91 ALA A O 1
ATOM 701 N N . ASP A 1 92 ? -7.595 -9.624 6.936 1.00 90.62 92 ASP A N 1
ATOM 702 C CA . ASP A 1 92 ? -6.184 -9.688 7.347 1.00 90.62 92 ASP A CA 1
ATOM 703 C C . ASP A 1 92 ? -5.572 -8.295 7.568 1.00 90.62 92 ASP A C 1
ATOM 705 O O . ASP A 1 92 ? -4.597 -8.149 8.305 1.00 90.62 92 ASP A O 1
ATOM 709 N N . ALA A 1 93 ? -6.108 -7.265 6.905 1.00 84.31 93 ALA A N 1
ATOM 710 C CA . ALA A 1 93 ? -5.643 -5.897 7.082 1.00 84.31 93 ALA A CA 1
ATOM 711 C C . ALA A 1 93 ? -6.237 -5.246 8.338 1.00 84.31 93 ALA A C 1
ATOM 713 O O . ALA A 1 93 ? -5.531 -4.469 8.982 1.00 84.31 93 ALA A O 1
ATOM 714 N N . VAL A 1 94 ? -7.490 -5.558 8.685 1.00 85.62 94 VAL A N 1
ATOM 715 C CA . VAL A 1 94 ? -8.199 -4.953 9.827 1.00 85.62 94 VAL A CA 1
ATOM 716 C C . VAL A 1 94 ? -7.939 -5.683 11.157 1.00 85.62 94 VAL A C 1
ATOM 718 O O . VAL A 1 94 ? -7.635 -5.024 12.153 1.00 85.62 94 VAL A O 1
ATOM 721 N N . ASP A 1 95 ? -7.926 -7.020 11.169 1.00 79.12 95 ASP A N 1
ATOM 722 C CA . ASP A 1 95 ? -7.957 -7.860 12.387 1.00 79.12 95 ASP A CA 1
ATOM 723 C C . ASP A 1 95 ? -6.586 -8.386 12.862 1.00 79.12 95 ASP A C 1
ATOM 725 O O . ASP A 1 95 ? -6.497 -9.361 13.609 1.00 79.12 95 ASP A O 1
ATOM 729 N N . PHE A 1 96 ? -5.497 -7.741 12.449 1.00 65.75 96 PHE A N 1
ATOM 730 C CA . PHE A 1 96 ? -4.131 -8.173 12.777 1.00 65.75 96 PHE A CA 1
ATOM 731 C C . PHE A 1 96 ? -3.717 -7.977 14.239 1.00 65.75 96 PHE A C 1
ATOM 733 O O . PHE A 1 96 ? -4.099 -6.942 14.838 1.00 65.75 96 PHE A O 1
#

pLDDT: mean 89.69, std 6.66, range [65.75, 96.62]